Protein AF-A0A7W2QA67-F1 (afdb_monomer_lite)

Sequence (77 aa):
MAKYQITVEDNEAGVRVEVDNTADLHSTAAGRVVGAMMQGAKLVGRIPLPVASAEAGCDCDACEAYRELLQTKPTIH

Radius of gyration: 17.98 Å; chains: 1; bounding box: 31×26×52 Å

Structure (mmCIF, N/CA/C/O backbone):
data_AF-A0A7W2QA67-F1
#
_entry.id   AF-A0A7W2QA67-F1
#
loop_
_atom_site.group_PDB
_atom_site.id
_atom_site.type_symbol
_atom_site.label_atom_id
_atom_site.label_alt_id
_atom_site.label_comp_id
_atom_site.label_asym_id
_atom_site.label_entity_id
_atom_site.label_seq_id
_atom_site.pdbx_PDB_ins_code
_atom_site.Cartn_x
_atom_site.Cartn_y
_atom_site.Cartn_z
_atom_site.occupancy
_atom_site.B_iso_or_equiv
_atom_site.auth_seq_id
_atom_site.auth_comp_id
_atom_site.auth_asym_id
_atom_site.auth_atom_id
_atom_site.pdbx_PDB_model_num
ATOM 1 N N . MET A 1 1 ? -16.029 -2.509 14.883 1.00 68.00 1 MET A N 1
ATOM 2 C CA . MET A 1 1 ? -15.722 -2.069 13.505 1.00 68.00 1 MET A CA 1
ATOM 3 C C . MET A 1 1 ? -14.236 -1.742 13.476 1.00 68.00 1 MET A C 1
ATOM 5 O O . MET A 1 1 ? -13.834 -0.882 14.246 1.00 68.00 1 MET A O 1
ATOM 9 N N . ALA A 1 2 ? -13.418 -2.488 12.726 1.00 79.50 2 ALA A N 1
ATOM 10 C CA . ALA A 1 2 ? -11.969 -2.266 12.673 1.00 79.50 2 ALA A CA 1
ATOM 11 C C . ALA A 1 2 ? -11.633 -1.319 11.516 1.00 79.50 2 ALA A C 1
ATOM 13 O O . ALA A 1 2 ? -12.159 -1.489 10.415 1.00 79.50 2 ALA A O 1
ATOM 14 N N . LYS A 1 3 ? -10.783 -0.325 11.774 1.00 84.31 3 LYS A N 1
ATOM 15 C CA . LYS A 1 3 ? -10.294 0.630 10.777 1.00 84.31 3 LYS A CA 1
ATOM 16 C C . LYS A 1 3 ? -8.799 0.401 10.579 1.00 84.31 3 LYS A C 1
ATOM 18 O O . LYS A 1 3 ? -8.064 0.244 11.551 1.00 84.31 3 LYS A O 1
ATOM 23 N N . TYR A 1 4 ? -8.380 0.422 9.322 1.00 89.88 4 TYR A N 1
ATOM 24 C CA . TYR A 1 4 ? -6.986 0.326 8.912 1.00 89.88 4 TYR A CA 1
ATOM 25 C C . TYR A 1 4 ? -6.675 1.548 8.056 1.00 89.88 4 TYR A C 1
ATOM 27 O O . TYR A 1 4 ? -7.497 1.946 7.227 1.00 89.88 4 TYR A O 1
ATOM 35 N N . GLN A 1 5 ? -5.519 2.156 8.277 1.00 89.56 5 GLN A N 1
ATOM 36 C CA . GLN A 1 5 ? -5.050 3.307 7.520 1.00 89.56 5 GLN A CA 1
ATOM 37 C C . GLN A 1 5 ? -3.725 2.933 6.871 1.00 89.56 5 GLN A C 1
ATOM 39 O O . GLN A 1 5 ? -2.845 2.403 7.544 1.00 89.56 5 GLN A O 1
ATOM 44 N N . ILE A 1 6 ? -3.633 3.161 5.561 1.00 88.12 6 ILE A N 1
ATOM 45 C CA . ILE A 1 6 ? -2.407 2.975 4.788 1.00 88.12 6 ILE A CA 1
ATOM 46 C C . ILE A 1 6 ? -1.797 4.356 4.578 1.00 88.12 6 ILE A C 1
ATOM 48 O O . ILE A 1 6 ? -2.463 5.238 4.036 1.00 88.12 6 ILE A O 1
ATOM 52 N N . THR A 1 7 ? -0.547 4.527 4.984 1.00 87.50 7 THR A N 1
ATOM 53 C CA . THR A 1 7 ? 0.231 5.741 4.729 1.00 87.50 7 THR A CA 1
ATOM 54 C C . THR A 1 7 ? 1.286 5.415 3.684 1.00 87.50 7 THR A C 1
ATOM 56 O O . THR A 1 7 ? 2.057 4.473 3.858 1.00 87.50 7 THR A O 1
ATOM 59 N N . VAL A 1 8 ? 1.297 6.175 2.590 1.00 84.75 8 VAL A N 1
ATOM 60 C CA . VAL A 1 8 ? 2.304 6.083 1.529 1.00 84.75 8 VAL A CA 1
ATOM 61 C C . VAL A 1 8 ? 3.037 7.414 1.488 1.00 84.75 8 VAL A C 1
ATOM 63 O O . VAL A 1 8 ? 2.408 8.452 1.300 1.00 84.75 8 VAL A O 1
ATOM 66 N N . GLU A 1 9 ? 4.348 7.375 1.680 1.00 83.81 9 GLU A N 1
ATOM 67 C CA . GLU A 1 9 ? 5.222 8.543 1.648 1.00 83.81 9 GLU A CA 1
ATOM 68 C C . GLU A 1 9 ? 6.326 8.302 0.619 1.00 83.81 9 GLU A C 1
ATOM 70 O O . GLU A 1 9 ? 6.932 7.232 0.603 1.00 83.81 9 GLU A O 1
ATOM 75 N N . ASP A 1 10 ? 6.573 9.287 -0.237 1.00 82.06 10 ASP A N 1
ATOM 76 C CA . ASP A 1 10 ? 7.697 9.299 -1.170 1.00 82.06 10 ASP A CA 1
ATOM 77 C C . ASP A 1 10 ? 8.684 10.373 -0.707 1.00 82.06 10 ASP A C 1
ATOM 79 O O . ASP A 1 10 ? 8.315 11.544 -0.581 1.00 82.06 10 ASP A O 1
ATOM 83 N N . ASN A 1 11 ? 9.907 9.969 -0.369 1.00 81.81 11 ASN A N 1
ATOM 84 C CA . ASN A 1 11 ? 10.946 10.861 0.135 1.00 81.81 11 ASN A CA 1
ATOM 85 C C . ASN A 1 11 ? 12.307 10.558 -0.507 1.00 81.81 11 ASN A C 1
ATOM 87 O O . ASN A 1 11 ? 12.445 9.658 -1.331 1.00 81.81 11 ASN A O 1
ATOM 91 N N . GLU A 1 12 ? 13.343 11.311 -0.130 1.00 81.69 12 GLU A N 1
ATOM 92 C CA . GLU A 1 12 ? 14.685 11.179 -0.721 1.00 81.69 12 GLU A CA 1
ATOM 93 C C . GLU A 1 12 ? 15.316 9.783 -0.537 1.00 81.69 12 GLU A C 1
ATOM 95 O O . GLU A 1 12 ? 16.209 9.409 -1.295 1.00 81.69 12 GLU A O 1
ATOM 100 N N . ALA A 1 13 ? 14.852 8.991 0.439 1.00 76.00 13 ALA A N 1
ATOM 101 C CA . ALA A 1 13 ? 15.291 7.613 0.663 1.00 76.00 13 ALA A CA 1
ATOM 102 C C . ALA A 1 13 ? 14.444 6.569 -0.099 1.00 76.00 13 ALA A C 1
ATOM 104 O O . ALA A 1 13 ? 14.754 5.375 -0.050 1.00 76.00 13 ALA A O 1
ATOM 105 N N . GLY A 1 14 ? 13.396 7.006 -0.803 1.00 72.31 14 GLY A N 1
ATOM 106 C CA . GLY A 1 14 ? 12.475 6.188 -1.587 1.00 72.31 14 GLY A CA 1
ATOM 107 C C . GLY A 1 14 ? 11.050 6.162 -1.027 1.00 72.31 14 GLY A C 1
ATOM 108 O O . GLY A 1 14 ? 10.652 6.984 -0.204 1.00 72.31 14 GLY A O 1
ATOM 109 N N . VAL A 1 15 ? 10.269 5.174 -1.474 1.00 77.69 15 VAL A N 1
ATOM 110 C CA . VAL A 1 15 ? 8.862 5.018 -1.080 1.00 77.69 15 VAL A CA 1
ATOM 111 C C . VAL A 1 15 ? 8.744 4.201 0.208 1.00 77.69 15 VAL A C 1
ATOM 113 O O . VAL A 1 15 ? 9.161 3.040 0.272 1.00 77.69 15 VAL A O 1
ATOM 116 N N . ARG A 1 16 ? 8.101 4.777 1.223 1.00 80.31 16 ARG A N 1
ATOM 117 C CA . ARG A 1 16 ? 7.720 4.120 2.477 1.00 80.31 16 ARG A CA 1
ATOM 118 C C . ARG A 1 16 ? 6.217 3.859 2.480 1.00 80.31 16 ARG A C 1
ATOM 120 O O . ARG A 1 16 ? 5.419 4.752 2.220 1.00 80.31 16 ARG A O 1
ATOM 127 N N . VAL A 1 17 ? 5.828 2.629 2.808 1.00 81.12 17 VAL A N 1
ATOM 128 C CA . VAL A 1 17 ? 4.419 2.239 2.951 1.00 81.12 17 VAL A CA 1
ATOM 129 C C . VAL A 1 17 ? 4.206 1.640 4.332 1.00 81.12 17 VAL A C 1
ATOM 131 O O . VAL A 1 17 ? 4.878 0.674 4.698 1.00 81.12 17 VAL A O 1
ATOM 134 N N . GLU A 1 18 ? 3.251 2.183 5.079 1.00 85.12 18 GLU A N 1
ATOM 135 C CA . GLU A 1 18 ? 2.917 1.752 6.436 1.00 85.12 18 GLU A CA 1
ATOM 136 C C . GLU A 1 18 ? 1.426 1.505 6.606 1.00 85.12 18 GLU A C 1
ATOM 138 O O . GLU A 1 18 ? 0.599 2.048 5.875 1.00 85.12 18 GLU A O 1
ATOM 143 N N . VAL A 1 19 ? 1.093 0.664 7.585 1.00 87.25 19 VAL A N 1
ATOM 144 C CA . VAL A 1 19 ? -0.281 0.308 7.928 1.00 87.25 19 VAL A CA 1
ATOM 145 C C . VAL A 1 19 ? -0.459 0.294 9.434 1.00 87.25 19 VAL A C 1
ATOM 147 O O . VAL A 1 19 ? 0.240 -0.443 10.138 1.00 87.25 19 VAL A O 1
ATOM 150 N N . ASP A 1 20 ? -1.443 1.051 9.904 1.00 86.81 20 ASP A N 1
ATOM 151 C CA . ASP A 1 20 ? -1.862 1.022 11.302 1.00 86.81 20 ASP A CA 1
ATOM 152 C C . ASP A 1 20 ? -2.544 -0.314 11.637 1.00 86.81 20 ASP A C 1
ATOM 154 O O . ASP A 1 20 ? -3.192 -0.936 10.790 1.00 86.81 20 ASP A O 1
ATOM 158 N N . ASN A 1 21 ? -2.440 -0.752 12.896 1.00 81.81 21 ASN A N 1
ATOM 159 C CA . ASN A 1 21 ? -3.048 -1.995 13.400 1.00 81.81 21 ASN A CA 1
ATOM 160 C C . ASN A 1 21 ? -2.588 -3.265 12.656 1.00 81.81 21 ASN A C 1
ATOM 162 O O . ASN A 1 21 ? -3.363 -4.193 12.419 1.00 81.81 21 ASN A O 1
ATOM 166 N N . THR A 1 22 ? -1.301 -3.328 12.304 1.00 78.75 22 THR 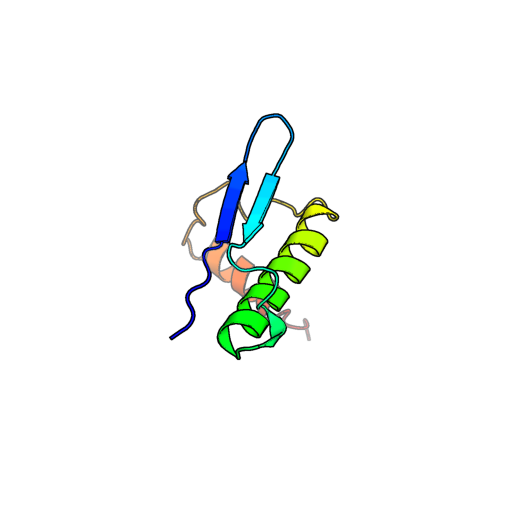A N 1
ATOM 167 C CA . THR A 1 22 ? -0.698 -4.429 11.533 1.00 78.75 22 THR A CA 1
ATOM 168 C C . THR A 1 22 ? -0.880 -5.797 12.206 1.00 78.75 22 THR A C 1
ATOM 170 O O . THR A 1 22 ? -1.073 -6.802 11.525 1.00 78.75 22 THR A O 1
ATOM 173 N N . ALA A 1 23 ? -0.861 -5.839 13.544 1.00 79.12 23 ALA A N 1
ATOM 1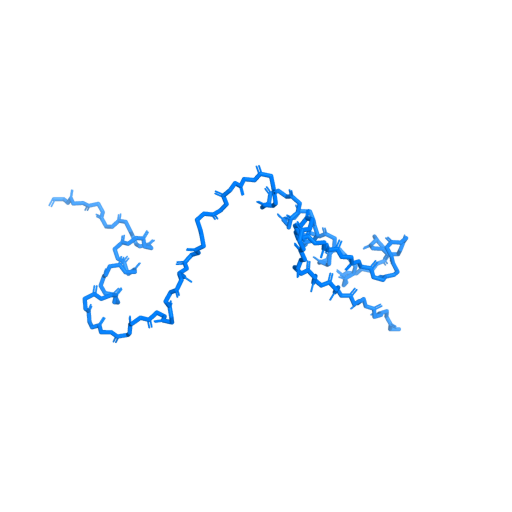74 C CA . ALA A 1 23 ? -1.051 -7.064 14.325 1.00 79.12 23 ALA A CA 1
ATOM 175 C C . ALA A 1 23 ? -2.425 -7.723 14.085 1.00 79.12 23 ALA A C 1
ATOM 177 O O . ALA A 1 23 ? -2.547 -8.944 14.148 1.00 79.12 23 ALA A O 1
ATOM 178 N N . ASP A 1 24 ? -3.430 -6.923 13.722 1.00 80.44 24 ASP A N 1
ATOM 179 C CA . ASP A 1 24 ? -4.813 -7.352 13.513 1.00 80.44 24 ASP A CA 1
ATOM 180 C C . ASP A 1 24 ? -5.172 -7.516 12.029 1.00 80.44 24 ASP A C 1
ATOM 182 O O . ASP A 1 24 ? -6.345 -7.620 11.667 1.00 80.44 24 ASP A O 1
ATOM 186 N N . LEU A 1 25 ? -4.189 -7.557 11.126 1.00 81.69 25 LEU A N 1
ATOM 187 C CA . LEU A 1 25 ? -4.454 -7.727 9.692 1.00 81.69 25 LEU A CA 1
ATOM 188 C C . LEU A 1 25 ? -5.175 -9.045 9.376 1.00 81.69 25 LEU A C 1
ATOM 190 O O . LEU A 1 25 ? -5.963 -9.120 8.439 1.00 81.69 25 LEU A O 1
ATOM 194 N N . HIS A 1 26 ? -4.956 -10.098 10.158 1.00 83.25 26 HIS A N 1
ATOM 195 C CA . HIS A 1 26 ? -5.562 -11.404 9.886 1.00 83.25 26 HIS A CA 1
ATOM 196 C C . HIS A 1 26 ? -6.906 -11.626 10.591 1.00 83.25 26 HIS A C 1
ATOM 198 O O . HIS A 1 26 ? -7.626 -12.567 10.237 1.00 83.25 26 HIS A O 1
ATOM 204 N N . SER A 1 27 ? -7.261 -10.764 11.550 1.00 84.69 27 SER A N 1
ATOM 205 C CA . SER A 1 27 ? -8.434 -10.937 12.413 1.00 84.69 27 SER A CA 1
ATOM 206 C C . SER A 1 27 ? -9.743 -10.502 11.752 1.00 84.69 27 SER A C 1
ATOM 208 O O . SER A 1 27 ? -10.815 -10.936 12.172 1.00 84.69 27 SER A O 1
ATOM 210 N N . THR A 1 28 ? -9.684 -9.703 10.681 1.00 87.12 28 THR A N 1
ATOM 211 C CA . THR A 1 28 ? -10.876 -9.230 9.964 1.00 87.12 28 THR A CA 1
ATOM 212 C C . THR A 1 28 ? -10.739 -9.362 8.449 1.00 87.12 28 THR A C 1
ATOM 214 O O . THR A 1 28 ? -9.638 -9.411 7.901 1.00 87.12 28 THR A O 1
ATOM 217 N N . ALA A 1 29 ? -11.872 -9.394 7.743 1.00 87.50 29 ALA A N 1
ATOM 218 C CA . ALA A 1 29 ? -11.881 -9.386 6.280 1.00 87.50 29 ALA A CA 1
ATOM 219 C C . ALA A 1 29 ? -11.215 -8.121 5.705 1.00 87.50 29 ALA A C 1
ATOM 221 O O . ALA A 1 29 ? -10.437 -8.219 4.760 1.00 87.50 29 ALA A O 1
ATOM 222 N N . ALA A 1 30 ? -11.456 -6.954 6.316 1.00 85.69 30 ALA A N 1
ATOM 223 C CA . ALA A 1 30 ? -10.826 -5.694 5.922 1.00 85.69 30 ALA A CA 1
ATOM 224 C C . ALA A 1 30 ? -9.299 -5.739 6.101 1.00 85.69 30 ALA A C 1
ATOM 226 O O . ALA A 1 30 ? -8.563 -5.319 5.211 1.00 85.69 30 ALA A O 1
ATOM 227 N N . GLY A 1 31 ? -8.819 -6.332 7.197 1.00 86.00 31 GLY A N 1
ATOM 228 C CA . GLY A 1 31 ? -7.391 -6.531 7.418 1.00 86.00 31 GLY A CA 1
ATOM 229 C C . GLY A 1 31 ? -6.747 -7.414 6.344 1.00 86.00 31 GLY A C 1
ATOM 230 O O . GLY A 1 31 ? -5.660 -7.104 5.867 1.00 86.00 31 GLY A O 1
ATOM 231 N N . ARG A 1 32 ? -7.428 -8.473 5.881 1.00 85.50 32 ARG A N 1
ATOM 232 C CA . ARG A 1 32 ? -6.900 -9.341 4.810 1.00 85.50 32 ARG A CA 1
ATOM 233 C C . ARG A 1 32 ? -6.759 -8.599 3.482 1.00 85.50 32 ARG A C 1
ATOM 235 O O . ARG A 1 32 ? -5.764 -8.800 2.791 1.00 85.50 32 ARG A O 1
ATOM 242 N N . VAL A 1 33 ? -7.715 -7.727 3.152 1.00 85.62 33 VAL A N 1
ATOM 243 C CA . VAL A 1 33 ? -7.642 -6.860 1.963 1.00 85.62 33 VAL A CA 1
ATOM 244 C C . VAL A 1 33 ? -6.429 -5.935 2.059 1.00 85.62 33 VAL A C 1
ATOM 246 O O . VAL A 1 33 ? -5.602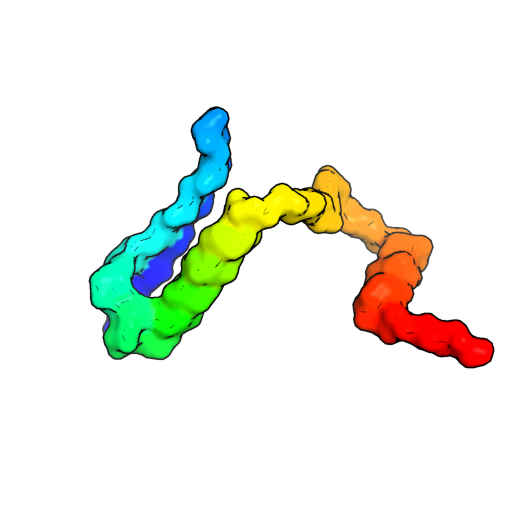 -5.906 1.151 1.00 85.62 33 VAL A O 1
ATOM 249 N N . VAL A 1 34 ? -6.267 -5.247 3.190 1.00 87.06 34 VAL A N 1
ATOM 250 C CA . VAL A 1 34 ? -5.124 -4.354 3.430 1.00 87.06 34 VAL A CA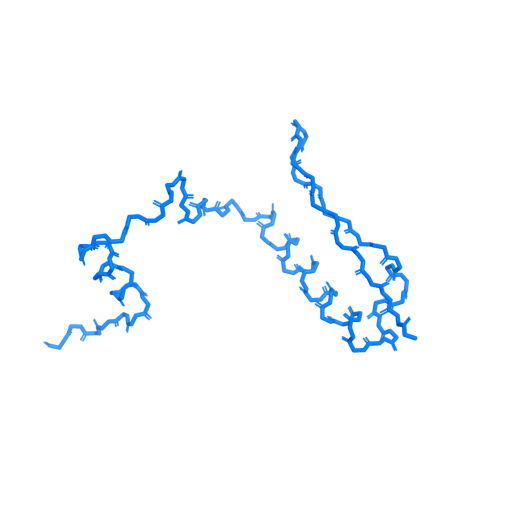 1
ATOM 251 C C . VAL A 1 34 ? -3.798 -5.121 3.399 1.00 87.06 34 VAL A C 1
ATOM 253 O O . VAL A 1 34 ? -2.825 -4.660 2.805 1.00 87.06 34 VAL A O 1
ATOM 256 N N . GLY A 1 35 ? -3.758 -6.329 3.963 1.00 85.00 35 GLY A N 1
ATOM 257 C CA . GLY A 1 35 ? -2.584 -7.200 3.941 1.00 85.00 35 GLY A CA 1
ATOM 258 C C . GLY A 1 35 ? -2.169 -7.592 2.521 1.00 85.00 35 GLY A C 1
ATOM 259 O O . GLY A 1 35 ? -0.983 -7.535 2.196 1.00 85.00 35 GLY A O 1
ATOM 260 N N . ALA A 1 36 ? -3.135 -7.918 1.657 1.00 84.62 36 ALA A N 1
ATOM 261 C CA . ALA A 1 36 ? -2.878 -8.206 0.248 1.00 84.62 36 ALA A CA 1
ATOM 262 C C . ALA A 1 36 ? -2.344 -6.973 -0.503 1.00 84.62 36 ALA A C 1
ATOM 264 O O . ALA A 1 36 ? -1.379 -7.090 -1.259 1.00 84.62 36 ALA A O 1
ATOM 265 N N . MET A 1 37 ? -2.898 -5.781 -0.244 1.00 83.94 37 MET A N 1
ATOM 266 C CA . MET A 1 37 ? -2.401 -4.524 -0.821 1.00 83.94 37 MET A CA 1
ATOM 267 C C . MET A 1 37 ? -0.952 -4.238 -0.403 1.00 83.94 37 MET A C 1
ATOM 269 O O . MET A 1 37 ? -0.119 -3.926 -1.250 1.00 83.94 37 MET A O 1
ATOM 273 N N . MET A 1 38 ? -0.621 -4.420 0.880 1.00 82.88 38 MET A N 1
ATOM 274 C CA . MET A 1 38 ? 0.740 -4.240 1.403 1.00 82.88 38 MET A CA 1
ATOM 275 C C . MET A 1 38 ? 1.741 -5.233 0.801 1.00 82.88 38 MET A C 1
ATOM 277 O O . MET A 1 38 ? 2.878 -4.870 0.497 1.00 82.88 38 MET A O 1
ATOM 281 N N . GLN A 1 39 ? 1.342 -6.496 0.631 1.00 81.69 39 GLN A N 1
ATOM 282 C CA . GLN A 1 39 ? 2.181 -7.504 -0.021 1.00 81.69 39 GLN A CA 1
ATOM 283 C C . GLN A 1 39 ? 2.413 -7.168 -1.498 1.00 81.69 39 GLN A C 1
ATOM 285 O O . GLN A 1 39 ? 3.553 -7.232 -1.958 1.00 81.69 39 GLN A O 1
ATOM 290 N N . GLY A 1 40 ? 1.366 -6.739 -2.209 1.00 79.19 40 GLY A N 1
ATOM 291 C CA . GLY A 1 40 ? 1.470 -6.246 -3.581 1.00 79.19 40 GLY A CA 1
ATOM 292 C C . GLY A 1 40 ? 2.413 -5.047 -3.696 1.00 79.19 40 GLY A C 1
ATOM 293 O O . GLY A 1 40 ? 3.326 -5.068 -4.516 1.00 79.19 40 GLY A O 1
ATOM 294 N N . ALA A 1 41 ? 2.276 -4.052 -2.816 1.00 73.62 41 ALA A N 1
ATOM 295 C CA . ALA A 1 41 ? 3.138 -2.870 -2.792 1.00 73.62 41 ALA A CA 1
ATOM 296 C C . ALA A 1 41 ? 4.620 -3.222 -2.568 1.00 73.62 41 ALA A C 1
ATOM 298 O O . ALA A 1 41 ? 5.493 -2.659 -3.222 1.00 73.62 41 ALA A O 1
ATOM 299 N N . LYS A 1 42 ? 4.927 -4.202 -1.705 1.00 69.69 42 LYS A N 1
ATOM 300 C CA . LYS A 1 42 ? 6.306 -4.691 -1.503 1.00 69.69 42 LYS A CA 1
ATOM 301 C C . LYS A 1 42 ? 6.879 -5.396 -2.731 1.00 69.69 42 LYS A C 1
ATOM 303 O O . LYS A 1 42 ? 8.083 -5.317 -2.962 1.00 69.69 42 LYS A O 1
ATOM 308 N N . LEU A 1 43 ? 6.051 -6.114 -3.489 1.00 68.31 43 LEU A N 1
ATOM 309 C CA . LEU A 1 43 ? 6.471 -6.737 -4.747 1.00 68.31 43 LEU A CA 1
ATOM 310 C C . LEU A 1 43 ? 6.743 -5.672 -5.810 1.00 68.31 43 LEU A C 1
ATOM 312 O O . LEU A 1 43 ? 7.771 -5.727 -6.478 1.00 68.31 43 LEU A O 1
ATOM 316 N N . VAL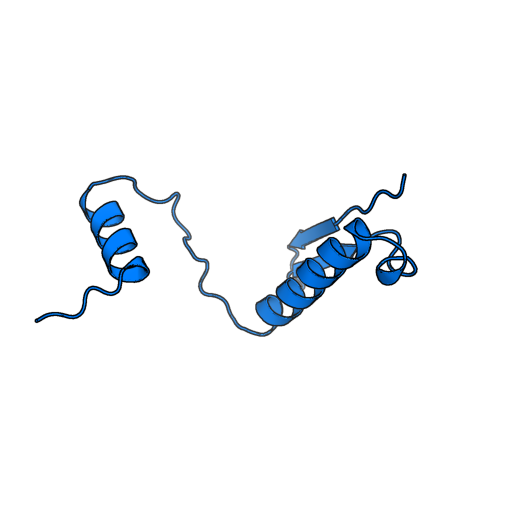 A 1 44 ? 5.865 -4.674 -5.891 1.00 65.31 44 VAL A N 1
ATOM 317 C CA . VAL A 1 44 ? 6.016 -3.503 -6.753 1.00 65.31 44 VAL A CA 1
ATOM 318 C C . VAL A 1 44 ? 7.276 -2.714 -6.409 1.00 65.31 44 VAL A C 1
ATOM 320 O O . VAL A 1 44 ? 8.053 -2.447 -7.303 1.00 65.31 44 VAL A O 1
ATOM 323 N N . GLY A 1 45 ? 7.566 -2.425 -5.139 1.00 60.38 45 GLY A N 1
ATOM 324 C CA . GLY A 1 45 ? 8.780 -1.688 -4.760 1.00 60.38 45 GLY A CA 1
ATOM 325 C C . GLY A 1 45 ? 10.102 -2.406 -5.079 1.00 60.38 45 GLY A C 1
ATOM 326 O O . GLY A 1 45 ? 11.154 -1.777 -5.079 1.00 60.38 45 GLY A O 1
ATOM 327 N N . ARG A 1 46 ? 10.078 -3.720 -5.352 1.00 61.56 46 ARG A N 1
ATOM 328 C CA . ARG A 1 46 ? 11.266 -4.499 -5.761 1.00 61.56 46 ARG A CA 1
ATOM 329 C C . ARG A 1 46 ? 11.495 -4.512 -7.266 1.00 61.56 46 ARG A C 1
ATOM 331 O O . ARG A 1 46 ? 12.593 -4.842 -7.706 1.00 61.56 46 ARG A O 1
ATOM 338 N N . ILE A 1 47 ? 10.460 -4.229 -8.042 1.00 53.72 47 ILE A N 1
ATOM 339 C CA . ILE A 1 47 ? 10.529 -4.184 -9.494 1.00 53.72 47 ILE A CA 1
ATOM 340 C C . ILE A 1 47 ? 10.514 -2.700 -9.845 1.00 53.72 47 ILE A C 1
ATOM 342 O O . ILE A 1 47 ? 9.576 -2.024 -9.444 1.00 53.72 47 ILE A O 1
ATOM 346 N N . PRO A 1 48 ? 11.499 -2.151 -10.571 1.00 53.53 48 PRO A N 1
ATOM 347 C CA . PRO A 1 48 ? 11.344 -0.815 -11.127 1.00 53.53 48 PRO A CA 1
ATOM 348 C C . PRO A 1 48 ? 10.129 -0.847 -12.059 1.00 53.53 48 PRO A C 1
ATOM 350 O O . PRO A 1 48 ? 10.216 -1.297 -13.202 1.00 53.53 48 PRO A O 1
ATOM 353 N N . LEU A 1 49 ? 8.964 -0.464 -11.534 1.00 51.53 49 LEU A N 1
ATOM 354 C CA . LEU A 1 49 ? 7.776 -0.339 -12.345 1.00 51.53 49 LEU A CA 1
ATOM 355 C C . LEU A 1 49 ? 8.008 0.878 -13.229 1.00 51.53 49 LEU A C 1
ATOM 357 O O . LEU A 1 49 ? 8.286 1.958 -12.697 1.00 51.53 49 LEU A O 1
ATOM 361 N N . PRO A 1 50 ? 7.894 0.741 -14.559 1.00 48.16 50 PRO A N 1
ATOM 362 C CA . PRO A 1 50 ? 7.746 1.924 -15.379 1.00 48.16 50 PRO A CA 1
ATOM 363 C C . PRO A 1 50 ? 6.551 2.688 -14.812 1.00 48.16 50 PRO A C 1
ATOM 365 O O . PRO A 1 50 ? 5.481 2.105 -14.618 1.00 48.16 50 PRO A O 1
ATOM 368 N N . VAL A 1 51 ? 6.758 3.962 -14.473 1.00 50.84 51 VAL A N 1
ATOM 369 C CA . VAL A 1 51 ? 5.668 4.861 -14.094 1.00 50.84 51 VAL A CA 1
ATOM 370 C C . VAL A 1 51 ? 4.633 4.728 -15.205 1.00 50.84 51 VAL A C 1
ATOM 372 O O . VAL A 1 51 ? 4.923 5.069 -16.351 1.00 50.84 51 VAL A O 1
ATOM 375 N N . ALA A 1 52 ? 3.478 4.130 -14.895 1.00 48.78 52 ALA A N 1
ATOM 376 C CA . ALA A 1 52 ? 2.530 3.699 -15.921 1.00 48.78 52 ALA A CA 1
ATOM 377 C C . ALA A 1 52 ? 2.015 4.872 -16.771 1.00 48.78 52 ALA A C 1
ATOM 379 O O . ALA A 1 52 ? 1.553 4.649 -17.885 1.00 48.78 52 ALA A O 1
ATOM 380 N N . SER A 1 53 ? 2.185 6.111 -16.307 1.00 44.22 53 SER A N 1
ATOM 381 C CA . SER A 1 53 ? 2.341 7.273 -17.172 1.00 44.22 53 SER A CA 1
ATOM 382 C C . SER A 1 53 ? 2.931 8.445 -16.379 1.00 44.22 53 SER A C 1
ATOM 384 O O . SER A 1 53 ? 2.441 8.792 -15.308 1.00 44.22 53 SER A O 1
ATOM 386 N N . ALA A 1 54 ? 3.986 9.081 -16.896 1.00 42.38 54 ALA A N 1
ATOM 387 C CA . ALA A 1 54 ? 4.392 10.419 -16.442 1.00 42.38 54 ALA A CA 1
ATOM 388 C C . ALA A 1 54 ? 3.445 11.515 -16.975 1.00 42.38 54 ALA A C 1
ATOM 390 O O . ALA A 1 54 ? 3.551 12.677 -16.597 1.00 42.38 54 ALA A O 1
ATOM 391 N N . GLU A 1 55 ? 2.506 11.143 -17.844 1.00 46.94 55 GLU A N 1
ATOM 392 C CA . GLU A 1 55 ? 1.535 12.046 -18.443 1.00 46.94 55 GLU A CA 1
ATOM 393 C C . GLU A 1 55 ? 0.129 11.685 -17.961 1.00 46.94 55 GLU A C 1
ATOM 395 O O . GLU A 1 55 ? -0.241 10.508 -17.911 1.00 46.94 55 GLU A O 1
ATOM 400 N N . ALA A 1 56 ? -0.668 12.698 -17.608 1.00 50.28 56 ALA A N 1
ATOM 401 C CA . ALA A 1 56 ? -2.115 12.544 -17.543 1.00 50.28 56 ALA A CA 1
ATOM 402 C C . ALA A 1 56 ? -2.544 11.951 -18.885 1.00 50.28 56 ALA A C 1
ATOM 404 O O . ALA A 1 56 ? -2.275 12.544 -19.929 1.00 50.28 56 ALA A O 1
ATOM 405 N N . GLY A 1 57 ? -3.071 10.727 -18.857 1.00 55.25 57 GLY A N 1
ATOM 406 C CA . GLY A 1 57 ? -3.273 9.947 -20.062 1.00 55.25 57 GLY A CA 1
ATOM 407 C C . GLY A 1 57 ? -4.058 10.756 -21.089 1.00 55.25 57 GLY A C 1
ATOM 408 O O . GLY A 1 57 ? -5.205 11.101 -20.843 1.00 55.25 57 GLY A O 1
ATOM 409 N N . CYS A 1 58 ? -3.434 11.061 -22.224 1.00 63.56 58 CYS A N 1
ATOM 410 C CA . CYS A 1 58 ? -4.111 11.712 -23.336 1.00 63.56 58 CYS A CA 1
ATOM 411 C C . CYS A 1 58 ? -5.298 10.836 -23.764 1.00 63.56 58 CYS A C 1
ATOM 413 O O . CYS A 1 58 ? -5.114 9.643 -24.014 1.00 63.56 58 CYS A O 1
ATOM 415 N N . ASP A 1 59 ? -6.498 11.410 -23.806 1.00 71.12 59 ASP A N 1
ATOM 416 C CA . ASP A 1 59 ? -7.735 10.731 -24.218 1.00 71.12 59 ASP A CA 1
ATOM 417 C C . ASP A 1 59 ? -8.033 10.975 -25.705 1.00 71.12 59 ASP A C 1
ATOM 419 O O . ASP A 1 59 ? -9.182 11.052 -26.125 1.00 71.12 59 ASP A O 1
ATOM 423 N N . CYS A 1 60 ? -6.993 11.163 -26.521 1.00 78.88 60 CYS A N 1
ATOM 424 C CA . CYS A 1 60 ? -7.177 11.172 -27.964 1.00 78.88 60 CYS A CA 1
ATOM 425 C C . CYS A 1 60 ? -7.376 9.743 -28.483 1.00 78.88 60 CYS A C 1
ATOM 427 O O . CYS A 1 60 ? -6.801 8.792 -27.943 1.00 78.88 60 CYS A O 1
ATOM 429 N N . ASP A 1 61 ? -8.108 9.615 -29.588 1.00 76.00 61 ASP A N 1
ATOM 430 C CA . ASP A 1 61 ? -8.453 8.337 -30.222 1.00 76.00 61 ASP A CA 1
ATOM 431 C C . ASP A 1 61 ? -7.233 7.419 -30.435 1.00 76.00 61 ASP A C 1
ATOM 433 O O . ASP A 1 61 ? -7.319 6.201 -30.302 1.00 76.00 61 ASP A O 1
ATOM 437 N N . ALA A 1 62 ? -6.058 7.994 -30.723 1.00 76.00 62 ALA A N 1
ATOM 438 C CA . ALA A 1 62 ? -4.820 7.236 -30.904 1.00 76.00 62 ALA A CA 1
ATOM 439 C C . ALA A 1 62 ? -4.311 6.600 -29.598 1.00 76.00 62 ALA A C 1
ATOM 441 O O . ALA A 1 62 ? -3.835 5.462 -29.597 1.00 76.00 62 ALA A O 1
ATOM 442 N N . CYS A 1 63 ? -4.404 7.321 -28.480 1.00 74.75 63 CYS A N 1
ATOM 443 C CA . CYS A 1 63 ? -4.009 6.815 -27.171 1.00 74.75 63 CYS A CA 1
ATOM 444 C C . CYS A 1 63 ? -5.029 5.811 -26.628 1.00 74.75 63 CYS A C 1
ATOM 446 O O . CYS A 1 63 ? -4.627 4.828 -26.006 1.00 74.75 63 CYS A O 1
ATOM 448 N N . GLU A 1 64 ? -6.318 6.012 -26.898 1.00 76.06 64 GLU A N 1
ATOM 449 C CA . GLU A 1 64 ? -7.370 5.054 -26.556 1.00 76.06 64 GLU A CA 1
ATOM 450 C C . GLU A 1 64 ? -7.203 3.744 -27.341 1.00 76.06 64 GLU A C 1
ATOM 452 O O . GLU A 1 64 ? -7.092 2.683 -26.728 1.00 76.06 64 GLU A O 1
ATOM 457 N N . ALA A 1 65 ? -7.004 3.814 -28.661 1.00 74.56 65 ALA A N 1
ATOM 458 C CA . ALA A 1 65 ? -6.738 2.642 -29.499 1.00 74.56 65 ALA A CA 1
ATOM 459 C C . ALA A 1 65 ? -5.473 1.877 -29.066 1.00 74.56 65 ALA A C 1
ATOM 461 O O . ALA A 1 65 ? -5.439 0.646 -29.081 1.00 74.56 65 ALA A O 1
ATOM 462 N N . TYR A 1 66 ? -4.422 2.585 -28.638 1.00 75.12 66 TYR A N 1
ATOM 463 C CA . TYR A 1 66 ? -3.214 1.948 -28.111 1.00 75.12 66 TYR A CA 1
ATOM 464 C C . TYR A 1 66 ? -3.461 1.246 -26.764 1.00 75.12 66 TYR A C 1
ATOM 466 O O . TYR A 1 66 ? -2.967 0.135 -26.547 1.00 75.12 66 TYR A O 1
ATOM 474 N N . ARG A 1 67 ? -4.259 1.851 -25.869 1.00 74.19 67 ARG A N 1
ATOM 475 C CA . ARG A 1 67 ? -4.687 1.215 -24.610 1.00 74.19 67 ARG A CA 1
ATOM 476 C C . ARG A 1 67 ? -5.518 -0.038 -24.892 1.00 74.19 67 ARG A C 1
ATOM 478 O O . ARG A 1 67 ? -5.234 -1.083 -24.306 1.00 74.19 67 AR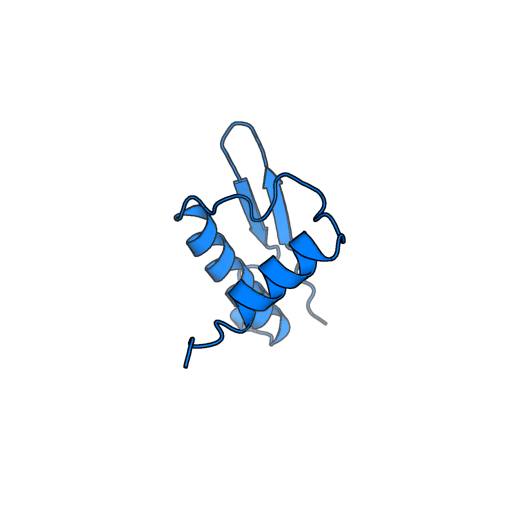G A O 1
ATOM 485 N N . GLU A 1 68 ? -6.481 0.040 -25.808 1.00 72.81 68 GLU A N 1
ATOM 486 C CA . GLU A 1 68 ? -7.299 -1.103 -26.224 1.00 72.81 68 GLU A CA 1
ATOM 487 C C . GLU A 1 68 ? -6.445 -2.224 -26.821 1.00 72.81 68 GLU A C 1
ATOM 489 O O . GLU A 1 68 ? -6.621 -3.386 -26.454 1.00 72.81 68 GLU A O 1
ATOM 494 N N . LEU A 1 69 ? -5.469 -1.902 -27.675 1.00 74.44 69 LEU A N 1
ATOM 495 C CA . LEU A 1 69 ? -4.556 -2.881 -28.269 1.00 74.44 69 LEU A CA 1
ATOM 496 C C . LEU A 1 69 ? -3.731 -3.619 -27.206 1.00 74.44 69 LEU A C 1
ATOM 498 O O . LEU A 1 69 ? -3.596 -4.844 -27.266 1.00 74.44 69 LEU A O 1
ATOM 502 N N . LEU A 1 70 ? -3.204 -2.903 -26.209 1.00 70.25 70 LEU A N 1
ATOM 503 C CA . LEU A 1 70 ? -2.450 -3.509 -25.107 1.00 70.25 70 LEU A CA 1
ATOM 504 C C . LEU A 1 70 ? -3.328 -4.383 -24.199 1.00 70.25 70 LEU A C 1
ATOM 506 O O . LEU A 1 70 ? -2.863 -5.419 -23.717 1.00 70.25 70 LEU A O 1
ATOM 510 N N . GLN A 1 71 ? -4.576 -3.973 -23.959 1.00 71.69 71 GLN A N 1
ATOM 511 C CA . GLN A 1 71 ? -5.517 -4.691 -23.097 1.00 71.69 71 GLN A CA 1
ATOM 512 C C . GLN A 1 71 ? -6.098 -5.934 -23.772 1.00 71.69 71 GLN A C 1
ATOM 514 O O . GLN A 1 71 ? -6.169 -6.996 -23.156 1.00 71.69 71 GLN A O 1
ATOM 519 N N . THR A 1 72 ? -6.509 -5.808 -25.031 1.00 75.81 72 THR A N 1
ATOM 520 C CA . THR A 1 72 ? -7.216 -6.870 -25.755 1.00 75.81 72 THR A CA 1
ATOM 521 C C . THR A 1 72 ? -6.272 -7.819 -26.485 1.00 75.81 72 THR A C 1
ATOM 523 O O . THR A 1 72 ? -6.693 -8.927 -26.810 1.00 75.81 72 THR A O 1
ATOM 526 N N . LYS A 1 73 ? -5.001 -7.427 -26.698 1.00 63.09 73 LYS A N 1
ATOM 527 C CA . LYS A 1 73 ? -3.981 -8.186 -27.448 1.00 63.09 73 LYS A CA 1
ATOM 528 C C . LYS A 1 73 ? -4.596 -8.910 -28.651 1.00 63.09 73 LYS A C 1
ATOM 530 O O . LYS A 1 73 ? -4.485 -10.138 -28.720 1.00 63.09 73 LYS A O 1
ATOM 535 N N . PRO A 1 74 ? -5.291 -8.198 -29.556 1.00 60.94 74 PRO A N 1
ATOM 536 C CA . PRO A 1 74 ? -6.018 -8.858 -30.621 1.00 60.94 74 PRO A CA 1
ATOM 537 C C . PRO A 1 74 ? -4.992 -9.628 -31.450 1.00 60.94 74 PRO A C 1
ATOM 539 O O . PRO A 1 74 ? -4.055 -9.051 -32.005 1.00 60.94 74 PRO A O 1
ATOM 542 N N . THR A 1 75 ? -5.101 -10.954 -31.447 1.00 53.16 75 THR A N 1
ATOM 543 C CA . THR A 1 75 ? -4.237 -11.801 -32.258 1.00 53.16 75 THR A CA 1
ATOM 544 C C . THR A 1 75 ? -4.542 -11.476 -33.707 1.00 53.16 75 THR A C 1
ATOM 546 O O . THR A 1 75 ? -5.674 -11.650 -34.153 1.00 53.16 75 THR A O 1
ATOM 549 N N . ILE A 1 76 ? -3.541 -10.961 -34.420 1.00 57.88 76 ILE A N 1
ATOM 550 C CA . ILE A 1 76 ? -3.620 -10.728 -35.859 1.00 57.88 76 ILE A CA 1
ATOM 551 C C . ILE A 1 76 ? -3.893 -12.094 -36.506 1.00 57.88 76 ILE A C 1
ATOM 553 O O . ILE A 1 76 ? -3.048 -12.987 -36.420 1.00 57.88 76 ILE A O 1
ATOM 557 N N . HIS A 1 77 ? -5.088 -12.263 -37.071 1.00 42.94 77 HIS A N 1
ATOM 558 C CA . HIS A 1 77 ? -5.453 -13.382 -37.940 1.00 42.94 77 HIS A CA 1
ATOM 559 C C . HIS A 1 77 ? -5.248 -12.980 -39.397 1.00 42.94 77 HIS A C 1
ATOM 561 O O . HIS A 1 77 ? -5.623 -11.835 -39.739 1.00 42.94 77 HIS A O 1
#

pLDDT: mean 73.34, std 13.13, range [42.38, 89.88]

Organism: NCBI:txid2666183

Secondary structure (DSSP, 8-state):
-----EEEEEETTEEEEEETTGGGTTTSHHHHHHHHHHHHHHHHTTS----S-SS----SHHHHHHHHHHHH-----

Foldseek 3Di:
DDDKDWDWDQDPVGIDIDIPPLVCLPVDPVSVVVVVVVVVVVVCVVDVDDPPDPDPQDPDPVSVVVVCCVVVVPPDD